Protein AF-A0A7W4VY19-F1 (afdb_monomer)

Solvent-accessible surface area (backbone atoms only — not comparable to full-atom values): 5077 Å² total; per-residue (Å²): 134,86,84,78,76,52,72,72,56,56,72,67,58,72,91,73,79,76,76,62,76,84,75,50,71,84,82,72,75,86,81,82,92,83,85,86,86,79,78,62,83,55,76,74,77,98,64,80,98,72,84,63,79,62,77,57,85,81,87,88,86,88,86,83,134

Foldseek 3Di:
DDPDDDPVRVVVDDDDPDDDCVVPPPPLDDDDDDDDDWDWDFDDPPDDPDDTDIDRDDDDDDDDD

Secondary structure (DSSP, 8-state):
---PPPHHHHHT---PPPPPGGG--SS------------------S-SS----------------

Radius of gyration: 31.53 Å; Cα contacts (8 Å, |Δi|>4): 19; chains: 1; bounding box: 49×23×91 Å

Mean predicted aligned error: 14.26 Å

Structure (mmCIF, N/CA/C/O backbone):
data_AF-A0A7W4VY19-F1
#
_entry.id   AF-A0A7W4VY19-F1
#
loop_
_atom_site.group_PDB
_atom_site.id
_atom_site.type_symbol
_atom_site.label_atom_id
_atom_site.label_alt_id
_atom_site.label_comp_id
_atom_site.label_asym_id
_atom_site.label_entity_id
_atom_site.label_seq_id
_atom_site.pdbx_PDB_ins_code
_atom_site.Cartn_x
_atom_site.Cartn_y
_atom_site.Cartn_z
_atom_site.occupancy
_atom_site.B_iso_or_equiv
_atom_site.auth_seq_id
_atom_site.auth_comp_id
_atom_site.auth_asym_id
_atom_site.auth_atom_id
_atom_site.pdbx_PDB_model_num
ATOM 1 N N . MET A 1 1 ? -5.530 -19.101 52.283 1.00 43.19 1 MET A N 1
ATOM 2 C CA . MET A 1 1 ? -6.965 -19.231 52.611 1.00 43.19 1 MET A CA 1
ATOM 3 C C . MET A 1 1 ? -7.736 -18.837 51.358 1.00 43.19 1 MET A C 1
ATOM 5 O O . MET A 1 1 ? -7.583 -17.699 50.930 1.00 43.19 1 MET A O 1
ATOM 9 N N . ARG A 1 2 ? -8.427 -19.766 50.681 1.00 52.34 2 ARG A N 1
ATOM 10 C CA . ARG A 1 2 ? -9.301 -19.398 49.552 1.00 52.34 2 ARG A CA 1
ATOM 11 C C . ARG A 1 2 ? -10.520 -18.693 50.148 1.00 52.34 2 ARG A C 1
ATOM 13 O O . ARG A 1 2 ? -11.123 -19.239 51.063 1.00 52.34 2 ARG A O 1
ATOM 20 N N . ARG A 1 3 ? -10.823 -17.470 49.706 1.00 72.94 3 ARG A N 1
ATOM 21 C CA . ARG A 1 3 ? -12.104 -16.824 50.025 1.00 72.94 3 ARG A CA 1
ATOM 22 C C . ARG A 1 3 ? -13.124 -17.446 49.087 1.00 72.94 3 ARG A C 1
ATOM 24 O O . ARG A 1 3 ? -13.078 -17.194 47.889 1.00 72.94 3 ARG A O 1
ATOM 31 N N . GLU A 1 4 ? -13.934 -18.344 49.626 1.00 80.81 4 GLU A N 1
ATOM 32 C CA . GLU A 1 4 ? -15.067 -18.910 48.905 1.00 80.81 4 GLU A CA 1
ATOM 33 C C . GLU A 1 4 ? -16.154 -17.839 48.840 1.00 80.81 4 GLU A C 1
ATOM 35 O O . GLU A 1 4 ? -16.481 -17.227 49.859 1.00 80.81 4 GLU A O 1
ATOM 40 N N . LEU A 1 5 ? -16.640 -17.568 47.630 1.00 81.94 5 LEU A N 1
ATOM 41 C CA . LEU A 1 5 ? -17.770 -16.673 47.424 1.00 81.94 5 LEU A CA 1
ATOM 42 C C . LEU A 1 5 ? -19.019 -17.336 48.005 1.00 81.94 5 LEU A C 1
ATOM 44 O O . LEU A 1 5 ? -19.258 -18.530 47.808 1.00 81.94 5 LEU A O 1
ATOM 48 N N . THR A 1 6 ? -19.815 -16.563 48.729 1.00 88.56 6 THR A N 1
ATOM 49 C CA . THR A 1 6 ? -21.146 -16.983 49.163 1.00 88.56 6 THR A CA 1
ATOM 50 C C . THR A 1 6 ? -22.074 -17.109 47.953 1.00 88.56 6 THR A C 1
ATOM 52 O O . THR A 1 6 ? -21.862 -16.479 46.919 1.00 88.56 6 THR A O 1
ATOM 55 N N . ILE A 1 7 ? -23.145 -17.899 48.081 1.00 85.06 7 ILE A N 1
ATOM 56 C CA . ILE A 1 7 ? -24.136 -18.077 47.002 1.00 85.06 7 ILE A CA 1
ATOM 57 C C . ILE A 1 7 ? -24.715 -16.723 46.557 1.00 85.06 7 ILE A C 1
ATOM 59 O O . ILE A 1 7 ? -24.871 -16.484 45.366 1.00 85.06 7 ILE A O 1
ATOM 63 N N . ALA A 1 8 ? -24.949 -15.810 47.503 1.00 85.38 8 ALA A N 1
ATOM 64 C CA . ALA A 1 8 ? -25.435 -14.465 47.211 1.00 85.38 8 ALA A CA 1
ATOM 65 C C . ALA A 1 8 ? -24.434 -13.621 46.398 1.00 85.38 8 ALA A C 1
ATOM 67 O O . ALA A 1 8 ? -24.844 -12.827 45.557 1.00 85.38 8 ALA A O 1
ATOM 68 N N . GLU A 1 9 ? -23.129 -13.786 46.628 1.00 85.12 9 GLU A N 1
ATOM 69 C CA . GLU A 1 9 ? -22.086 -13.100 45.854 1.00 85.12 9 GLU A CA 1
ATOM 70 C C . GLU A 1 9 ? -21.943 -13.688 44.446 1.00 85.12 9 GLU A C 1
ATOM 72 O O . GLU A 1 9 ? -21.683 -12.944 43.505 1.00 85.12 9 GLU A O 1
ATOM 77 N N . LEU A 1 10 ? -22.159 -14.998 44.296 1.00 82.69 10 LEU A N 1
ATOM 78 C CA . LEU A 1 10 ? -22.142 -15.676 43.001 1.00 82.69 10 LEU A CA 1
ATOM 79 C C . LEU A 1 10 ? -23.341 -15.268 42.131 1.00 82.69 10 LEU A C 1
ATOM 81 O O . LEU A 1 10 ? -23.185 -15.015 40.944 1.00 82.69 10 LEU A O 1
ATOM 85 N N . GLU A 1 11 ? -24.537 -15.158 42.718 1.00 84.12 11 GLU A N 1
ATOM 86 C CA . GLU A 1 11 ? -25.728 -14.680 41.997 1.00 84.12 11 GLU A CA 1
ATOM 87 C C . GLU A 1 11 ? -25.655 -13.189 41.641 1.00 84.12 11 GLU A C 1
ATOM 89 O O . GLU A 1 11 ? -26.291 -12.745 40.686 1.00 84.12 11 GLU A O 1
ATOM 94 N N . ALA A 1 12 ? -24.866 -12.414 42.389 1.00 82.81 12 ALA A N 1
ATOM 95 C CA . ALA A 1 12 ? -24.586 -11.016 42.081 1.00 82.81 12 ALA A CA 1
ATOM 96 C C . ALA A 1 12 ? -23.519 -10.840 40.984 1.00 82.81 12 ALA A C 1
ATOM 98 O O . ALA A 1 12 ? -23.313 -9.719 40.503 1.00 82.81 12 ALA A O 1
ATOM 99 N N . GLU A 1 13 ? -22.837 -11.916 40.580 1.00 81.06 13 GLU A N 1
ATOM 100 C CA . GLU A 1 13 ? -21.876 -11.882 39.489 1.00 81.06 13 GLU A CA 1
ATOM 101 C C . GLU A 1 13 ? -22.612 -11.719 38.155 1.00 81.06 13 GLU A C 1
ATOM 103 O O . GLU A 1 13 ? -23.528 -12.464 37.806 1.00 81.06 13 GLU A O 1
ATOM 108 N N . ARG A 1 14 ? -22.209 -10.710 37.387 1.00 78.25 14 ARG A N 1
ATOM 109 C CA . ARG A 1 14 ? -22.785 -10.406 36.078 1.00 78.25 14 ARG A CA 1
ATOM 110 C C . ARG A 1 14 ? -21.702 -10.478 35.020 1.00 78.25 14 ARG A C 1
ATOM 112 O O . ARG A 1 14 ? -20.608 -9.948 35.198 1.00 78.25 14 ARG A O 1
ATOM 119 N N . THR A 1 15 ? -22.024 -11.113 33.901 1.00 74.12 15 THR A N 1
ATOM 120 C CA . THR A 1 15 ? -21.165 -11.093 32.721 1.00 74.12 15 THR A CA 1
ATOM 121 C C . THR A 1 15 ? -21.324 -9.736 32.041 1.00 74.12 15 THR A C 1
ATOM 123 O O . THR A 1 15 ? -22.355 -9.432 31.446 1.00 74.12 15 THR A O 1
ATOM 126 N N . GLU A 1 16 ? -20.320 -8.874 32.175 1.00 76.25 16 GLU A N 1
ATOM 127 C CA . GLU A 1 16 ? -20.263 -7.630 31.410 1.00 76.25 16 GLU A CA 1
ATOM 128 C C . GLU A 1 16 ? -19.621 -7.921 30.050 1.00 76.25 16 GLU A C 1
ATOM 130 O O . GLU A 1 16 ? -18.606 -8.617 29.955 1.00 76.25 16 GLU A O 1
ATOM 135 N N . LEU A 1 17 ? -20.232 -7.414 28.976 1.00 77.25 17 LEU A N 1
ATOM 136 C CA . LEU A 1 17 ? -19.607 -7.457 27.660 1.00 77.25 17 LEU A CA 1
ATOM 137 C C . LEU A 1 17 ? -18.304 -6.663 27.727 1.00 77.25 17 LEU A C 1
ATOM 139 O O . LEU A 1 17 ? -18.288 -5.521 28.190 1.00 77.25 17 LEU A O 1
ATOM 143 N N . LEU A 1 18 ? -17.222 -7.263 27.228 1.00 71.12 18 LEU A N 1
ATOM 144 C CA . LEU A 1 18 ? -15.999 -6.515 26.973 1.00 71.12 18 LEU A CA 1
ATOM 145 C C . LEU A 1 18 ? -16.351 -5.308 26.090 1.00 71.12 18 LEU A C 1
ATOM 147 O O . LEU A 1 18 ? -17.158 -5.448 25.162 1.00 71.12 18 LEU A O 1
ATOM 151 N N . PRO A 1 19 ? -15.787 -4.125 26.373 1.00 69.75 19 PRO A N 1
ATOM 152 C CA . PRO A 1 19 ? -16.112 -2.939 25.606 1.00 69.75 19 PRO A CA 1
ATOM 153 C C . PRO A 1 19 ? -15.721 -3.144 24.135 1.00 69.75 19 PRO A C 1
ATOM 155 O O . PRO A 1 19 ? -14.795 -3.899 23.816 1.00 69.75 19 PRO A O 1
ATOM 158 N N .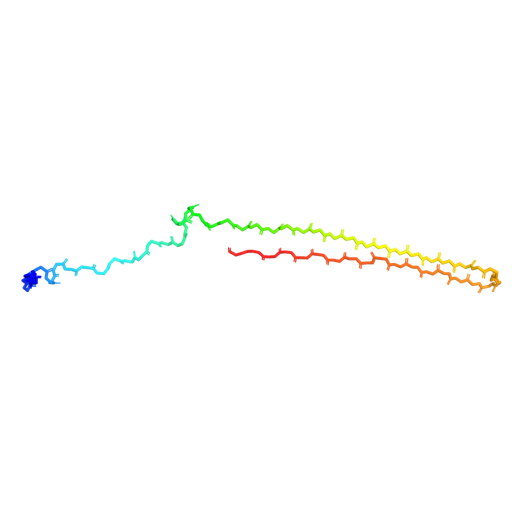 ALA A 1 20 ? -16.463 -2.505 23.227 1.00 69.81 20 ALA A N 1
ATOM 159 C CA . ALA A 1 20 ? -16.199 -2.595 21.795 1.00 69.81 20 ALA A CA 1
ATOM 160 C C . ALA A 1 20 ? -14.741 -2.207 21.492 1.00 69.81 20 ALA A C 1
ATOM 162 O O . ALA A 1 20 ? -14.170 -1.346 22.161 1.00 69.81 20 ALA A O 1
ATOM 163 N N . ARG A 1 21 ? -14.136 -2.812 20.455 1.00 58.22 21 ARG A N 1
ATOM 164 C CA . ARG A 1 21 ? -12.723 -2.587 20.061 1.00 58.22 21 ARG A CA 1
ATOM 165 C C . ARG A 1 21 ? -12.354 -1.100 19.913 1.00 58.22 21 ARG A C 1
ATOM 167 O O . ARG A 1 21 ? -11.188 -0.750 20.039 1.00 58.22 21 ARG A O 1
ATOM 174 N N . GLU A 1 22 ? -13.344 -0.242 19.695 1.00 60.31 22 GLU A N 1
ATOM 175 C CA . GLU A 1 22 ? -13.258 1.221 19.634 1.00 60.31 22 GLU A CA 1
ATOM 176 C C . GLU A 1 22 ? -12.659 1.864 20.897 1.00 60.31 22 GLU A C 1
ATOM 178 O O . GLU A 1 22 ? -12.027 2.913 20.806 1.00 60.31 22 GLU A O 1
ATOM 183 N N . THR A 1 23 ? -12.802 1.244 22.075 1.00 55.28 23 THR A N 1
ATOM 184 C CA . THR A 1 23 ? -12.243 1.771 23.332 1.00 55.28 23 THR A CA 1
ATOM 185 C C . THR A 1 23 ? -10.795 1.341 23.582 1.00 55.28 23 THR A C 1
ATOM 187 O O . THR A 1 23 ? -10.180 1.809 24.538 1.00 55.28 23 THR A O 1
ATOM 190 N N . LEU A 1 24 ? -10.216 0.473 22.740 1.00 58.22 24 LEU A N 1
ATOM 191 C CA . LEU A 1 24 ? -8.795 0.102 22.769 1.00 58.22 24 LEU A CA 1
ATOM 192 C C . LEU A 1 24 ? -7.971 1.136 21.984 1.00 58.22 24 LEU A C 1
ATOM 194 O O . LEU A 1 24 ? -7.315 0.828 20.994 1.00 58.22 24 LEU A O 1
ATOM 198 N N . THR A 1 25 ? -8.038 2.403 22.390 1.00 58.94 25 THR A N 1
ATOM 199 C CA . THR A 1 25 ? -7.383 3.513 21.674 1.00 58.94 25 THR A CA 1
ATOM 200 C C . THR A 1 25 ? -5.864 3.555 21.877 1.00 58.94 25 THR A C 1
ATOM 202 O O . THR A 1 25 ? -5.155 4.177 21.088 1.00 58.94 25 THR A O 1
ATOM 205 N N . PHE A 1 26 ? -5.334 2.848 22.881 1.00 57.22 26 PHE A N 1
ATOM 206 C CA . PHE A 1 26 ? -3.896 2.663 23.097 1.00 57.22 26 PHE A CA 1
ATOM 207 C C . PHE A 1 26 ? -3.428 1.329 22.489 1.00 57.22 26 PHE A C 1
ATOM 209 O O . PHE A 1 26 ? -3.653 0.269 23.065 1.00 57.22 26 PHE A O 1
ATOM 216 N N . GLY A 1 27 ? -2.769 1.383 21.324 1.00 59.97 27 GLY A N 1
ATOM 217 C CA . GLY A 1 27 ? -2.192 0.211 20.641 1.00 59.97 27 GLY A CA 1
ATOM 218 C C . GLY A 1 27 ? -2.890 -0.212 19.343 1.00 59.97 27 GLY A C 1
ATOM 219 O O . GLY A 1 27 ? -2.399 -1.112 18.668 1.00 59.97 27 GLY A O 1
ATOM 220 N N . ASN A 1 28 ? -3.976 0.457 18.948 1.00 63.94 28 ASN A N 1
ATOM 221 C CA . ASN A 1 28 ? -4.643 0.245 17.659 1.00 63.94 28 ASN A CA 1
ATOM 222 C C . ASN A 1 28 ? -4.030 1.123 16.548 1.00 63.94 28 ASN A C 1
ATOM 224 O O . ASN A 1 28 ? -4.723 1.892 15.880 1.00 63.94 28 ASN A O 1
ATOM 228 N N . THR A 1 29 ? -2.702 1.075 16.409 1.00 69.81 29 THR A N 1
ATOM 229 C CA . THR A 1 29 ? -1.971 1.877 15.420 1.00 6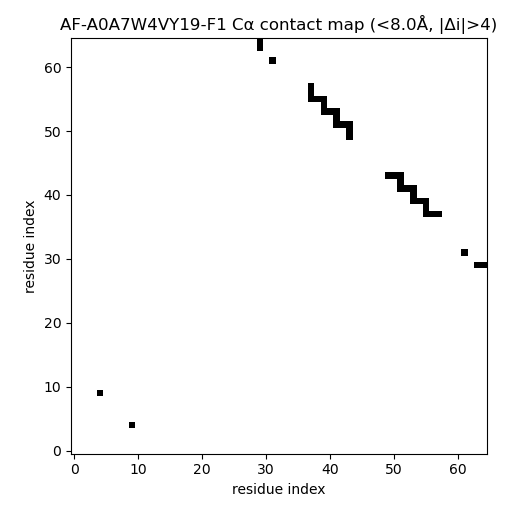9.81 29 THR A CA 1
ATOM 230 C C . THR A 1 29 ? -1.631 1.027 14.208 1.00 69.81 29 THR A C 1
ATOM 232 O O . THR A 1 29 ? -0.763 0.158 14.253 1.00 69.81 29 THR A O 1
ATOM 235 N N . ASN A 1 30 ? -2.290 1.340 13.104 1.00 73.50 30 ASN A N 1
ATOM 236 C CA . ASN A 1 30 ? -2.038 0.778 11.790 1.00 73.50 30 ASN A CA 1
ATOM 237 C C . ASN A 1 30 ? -0.917 1.576 11.097 1.00 73.50 30 ASN A C 1
ATOM 239 O O . ASN A 1 30 ? -1.137 2.702 10.643 1.00 73.50 30 ASN A O 1
ATOM 243 N N . TRP A 1 31 ? 0.298 1.020 11.046 1.00 79.62 31 TRP A N 1
ATOM 244 C CA . TRP A 1 31 ? 1.458 1.645 10.402 1.00 79.62 31 TRP A CA 1
ATOM 245 C C . TRP A 1 31 ? 2.064 0.742 9.327 1.00 79.62 31 TRP A C 1
ATOM 247 O O . TRP A 1 31 ? 2.431 -0.402 9.593 1.00 79.62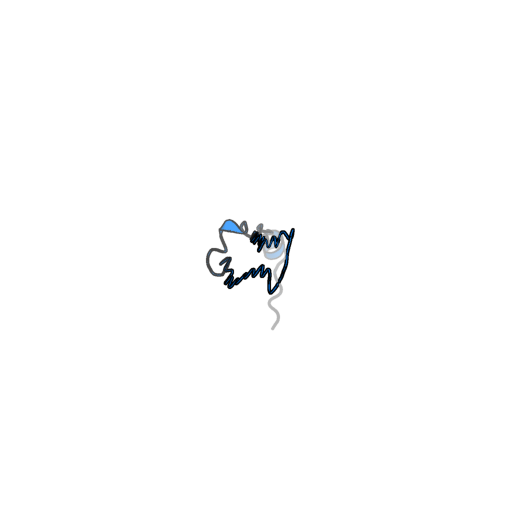 31 TRP A O 1
ATOM 257 N N . ALA A 1 32 ? 2.233 1.293 8.124 1.00 83.38 32 ALA A N 1
ATOM 258 C CA . ALA A 1 32 ? 2.886 0.622 7.009 1.00 83.38 32 ALA A CA 1
ATOM 259 C C . ALA A 1 32 ? 3.990 1.515 6.437 1.00 83.38 32 ALA A C 1
ATOM 261 O O . ALA A 1 32 ? 3.721 2.557 5.839 1.00 83.38 32 ALA A O 1
ATOM 262 N N . ASN A 1 33 ? 5.242 1.095 6.606 1.00 87.69 33 ASN A N 1
ATOM 263 C CA . ASN A 1 33 ? 6.382 1.745 5.975 1.00 87.69 33 ASN A CA 1
ATOM 264 C C . ASN A 1 33 ? 6.631 1.123 4.601 1.00 87.69 33 ASN A C 1
ATOM 266 O O . ASN A 1 33 ? 7.146 0.008 4.514 1.00 87.69 33 ASN A O 1
ATOM 270 N N . VAL A 1 34 ? 6.252 1.825 3.534 1.00 91.38 34 VAL A N 1
ATOM 271 C CA . VAL A 1 34 ? 6.434 1.334 2.167 1.00 91.38 34 VAL A CA 1
ATOM 272 C C . VAL A 1 34 ? 7.573 2.079 1.489 1.00 91.38 34 VAL A C 1
ATOM 274 O O . VAL A 1 34 ? 7.497 3.286 1.274 1.00 91.38 34 VAL A O 1
ATOM 277 N N . PHE A 1 35 ? 8.597 1.332 1.085 1.00 94.06 35 PHE A N 1
ATOM 278 C CA . PHE A 1 35 ? 9.627 1.804 0.169 1.00 94.06 35 PHE A CA 1
ATOM 279 C C . PHE A 1 35 ? 9.520 1.026 -1.139 1.00 94.06 35 PHE A C 1
ATOM 281 O O . PHE A 1 35 ? 9.591 -0.203 -1.143 1.00 94.06 35 PHE A O 1
ATOM 288 N N . ALA A 1 36 ? 9.349 1.737 -2.248 1.00 94.25 36 ALA A N 1
ATOM 289 C CA . ALA A 1 36 ? 9.209 1.135 -3.559 1.00 94.25 36 ALA A CA 1
ATOM 290 C C . ALA A 1 36 ? 10.016 1.919 -4.590 1.00 94.25 36 ALA A C 1
ATOM 292 O O . ALA A 1 36 ? 9.961 3.146 -4.644 1.00 94.25 36 ALA A O 1
ATOM 293 N N . SER A 1 37 ? 10.773 1.186 -5.399 1.00 95.31 37 SER A N 1
ATOM 294 C CA . SER A 1 37 ? 11.541 1.719 -6.515 1.00 95.31 37 SER A CA 1
ATOM 295 C C . SER A 1 37 ? 11.200 0.906 -7.753 1.00 95.31 37 SER A C 1
ATOM 297 O O . SER A 1 37 ? 11.131 -0.323 -7.682 1.00 95.31 37 SER A O 1
ATOM 299 N N . ASN A 1 38 ? 10.960 1.585 -8.870 1.00 95.75 38 ASN A N 1
ATOM 300 C CA . ASN A 1 38 ? 10.775 0.949 -10.163 1.00 95.75 38 ASN A CA 1
ATOM 301 C C . ASN A 1 38 ? 11.555 1.722 -11.224 1.00 95.75 38 ASN A C 1
ATOM 303 O O . ASN A 1 38 ? 11.518 2.951 -11.261 1.00 95.75 38 ASN A O 1
ATOM 307 N N . SER A 1 39 ? 12.266 1.001 -12.081 1.00 95.50 39 SER A N 1
ATOM 308 C CA . SER A 1 39 ? 13.079 1.571 -13.147 1.00 95.50 39 SER A CA 1
ATOM 309 C C . SER A 1 39 ? 12.861 0.797 -14.444 1.00 95.50 39 SER A C 1
ATOM 311 O O . SER A 1 39 ? 12.650 -0.413 -14.454 1.00 95.50 39 SER A O 1
ATOM 313 N N . SER A 1 40 ? 12.869 1.521 -15.561 1.00 95.94 40 SER A N 1
ATOM 314 C CA . SER A 1 40 ? 12.723 0.969 -16.906 1.00 95.94 40 SER A CA 1
ATOM 315 C C . SER A 1 40 ? 13.767 1.599 -17.807 1.00 95.94 40 SER A C 1
ATOM 317 O O . SER A 1 40 ? 13.923 2.819 -17.794 1.00 95.94 40 SER A O 1
ATOM 319 N N . LEU A 1 41 ? 14.446 0.783 -18.607 1.00 95.19 41 LEU A N 1
ATOM 320 C CA . LEU A 1 41 ? 15.372 1.248 -19.628 1.00 95.19 41 LEU A CA 1
ATOM 321 C C . LEU A 1 41 ? 15.108 0.476 -20.919 1.00 95.19 41 LEU A C 1
ATOM 323 O O . LEU A 1 41 ? 15.302 -0.735 -20.980 1.00 95.19 41 LEU A O 1
ATOM 327 N N . ALA A 1 42 ? 14.706 1.205 -21.954 1.00 94.06 42 ALA A N 1
ATOM 328 C CA . ALA A 1 42 ? 14.659 0.718 -23.325 1.00 94.06 42 ALA A CA 1
ATOM 329 C C . ALA A 1 42 ? 15.840 1.326 -24.084 1.00 94.06 42 ALA A C 1
ATOM 331 O O . ALA A 1 42 ? 15.993 2.547 -24.102 1.00 94.06 42 ALA A O 1
ATOM 332 N N . LEU A 1 43 ? 16.660 0.492 -24.725 1.00 93.56 43 LEU A N 1
ATOM 333 C CA . LEU A 1 43 ? 17.771 0.946 -25.558 1.00 93.56 43 LEU A CA 1
ATOM 334 C C . LEU A 1 43 ? 17.752 0.226 -26.905 1.00 93.56 43 LEU A C 1
ATOM 336 O O . LEU A 1 43 ? 17.727 -0.999 -26.970 1.00 93.56 43 LEU A O 1
ATOM 340 N N . ASN A 1 44 ? 17.835 1.016 -27.969 1.00 90.62 44 ASN A N 1
ATOM 341 C CA . ASN A 1 44 ? 18.015 0.569 -29.343 1.00 90.62 44 ASN A CA 1
ATOM 342 C C . ASN A 1 44 ? 19.461 0.874 -29.770 1.00 90.62 44 ASN A C 1
ATOM 344 O O . ASN A 1 44 ? 19.749 1.965 -30.262 1.00 90.62 44 ASN A O 1
ATOM 348 N N . ALA A 1 45 ? 20.392 -0.052 -29.526 1.00 92.12 45 ALA A N 1
ATOM 349 C CA . ALA A 1 45 ? 21.803 0.116 -29.881 1.00 92.12 45 ALA A CA 1
ATOM 350 C C . ALA A 1 45 ? 22.104 -0.509 -31.253 1.00 92.12 45 ALA A C 1
ATOM 352 O O . ALA A 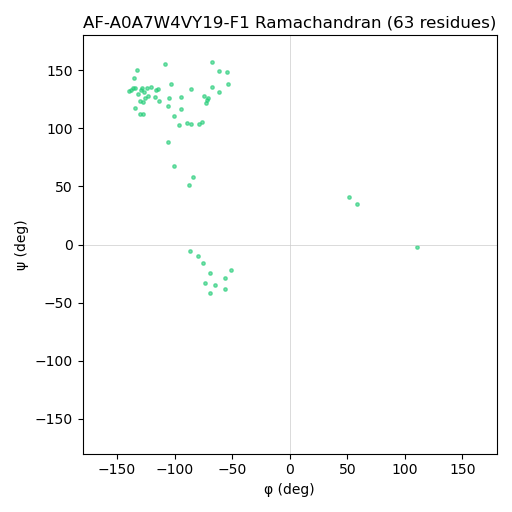1 45 ? 21.820 -1.683 -31.471 1.00 92.12 45 ALA A O 1
ATOM 353 N N . ALA A 1 46 ? 22.697 0.277 -32.162 1.00 90.56 46 ALA A N 1
ATOM 354 C CA . ALA A 1 46 ? 23.087 -0.144 -33.517 1.00 90.56 46 ALA A CA 1
ATOM 355 C C . ALA A 1 46 ? 21.959 -0.819 -34.328 1.00 90.56 46 ALA A C 1
ATOM 357 O O . ALA A 1 46 ? 22.178 -1.802 -35.033 1.00 90.56 46 ALA A O 1
ATOM 358 N N . SER A 1 47 ? 20.739 -0.295 -34.228 1.00 91.88 47 SER A N 1
ATOM 359 C CA . SER A 1 47 ? 19.547 -0.936 -34.785 1.00 91.88 47 SER A CA 1
ATOM 360 C C . SER A 1 47 ? 18.888 -0.103 -35.888 1.00 91.88 47 SER A C 1
ATOM 362 O O . SER A 1 47 ? 18.639 1.087 -35.699 1.00 91.88 47 SER A O 1
ATOM 364 N N . LEU A 1 48 ? 18.560 -0.748 -37.010 1.00 90.81 48 LEU A N 1
ATOM 365 C CA . LEU A 1 48 ? 17.740 -0.205 -38.098 1.00 90.81 48 LEU A CA 1
ATOM 366 C C . LEU A 1 48 ? 16.332 -0.811 -38.000 1.00 90.81 48 LEU A C 1
ATOM 368 O O . LEU A 1 48 ? 16.204 -2.004 -37.740 1.00 90.81 48 LEU A O 1
ATOM 372 N N . TYR A 1 49 ? 15.287 -0.006 -38.205 1.00 91.19 49 TYR A N 1
ATOM 373 C CA . TYR A 1 49 ? 13.877 -0.432 -38.117 1.00 91.19 49 TYR A CA 1
ATOM 374 C C . TYR A 1 49 ? 13.445 -1.033 -36.763 1.00 91.19 49 TYR A C 1
ATOM 376 O O . TYR A 1 49 ? 12.618 -1.941 -36.723 1.00 91.19 49 TYR A O 1
ATOM 384 N N . SER A 1 50 ? 13.978 -0.539 -35.643 1.00 91.44 50 SER A N 1
ATOM 385 C CA . SER A 1 50 ? 13.661 -1.062 -34.306 1.00 91.44 50 SER A CA 1
ATOM 386 C C . SER A 1 50 ? 12.789 -0.124 -33.468 1.00 91.44 50 SER A C 1
ATOM 388 O O . SER A 1 50 ? 12.813 1.098 -33.608 1.00 91.44 50 SER A O 1
ATOM 390 N N . MET A 1 51 ? 12.062 -0.715 -32.519 1.00 93.31 51 MET A N 1
ATOM 391 C CA . MET A 1 51 ? 11.288 -0.024 -31.489 1.00 93.31 51 MET A CA 1
ATOM 392 C C . MET A 1 51 ? 11.646 -0.625 -30.126 1.00 93.31 51 MET A C 1
ATOM 394 O O . MET A 1 51 ? 11.307 -1.774 -29.856 1.00 93.31 51 MET A O 1
ATOM 398 N N . ALA A 1 52 ? 12.308 0.149 -29.264 1.00 92.62 52 ALA A N 1
ATOM 399 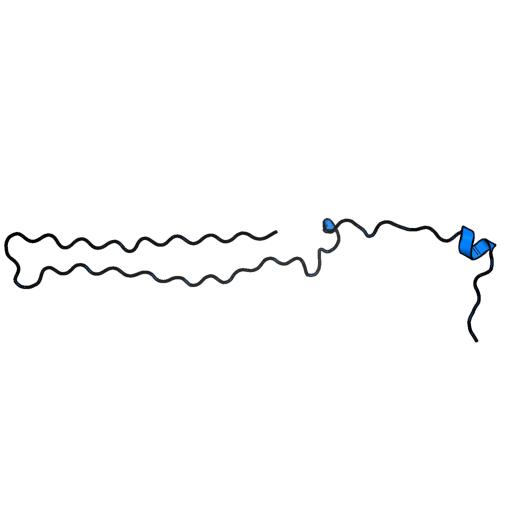C CA . ALA A 1 52 ? 12.506 -0.215 -27.867 1.00 92.62 52 ALA A CA 1
ATOM 400 C C . ALA A 1 52 ? 11.393 0.429 -27.043 1.00 92.62 52 ALA A C 1
ATOM 402 O O . ALA A 1 52 ? 11.282 1.652 -26.976 1.00 92.62 52 ALA A O 1
ATOM 403 N N . ASN A 1 53 ? 10.566 -0.410 -26.430 1.00 94.44 53 ASN A N 1
ATOM 404 C CA . ASN A 1 53 ? 9.514 0.007 -25.518 1.00 94.44 53 ASN A CA 1
ATOM 405 C C . ASN A 1 53 ? 9.843 -0.522 -24.122 1.00 94.44 53 ASN A C 1
ATOM 407 O O . ASN A 1 53 ? 10.207 -1.687 -23.982 1.00 94.44 53 ASN A O 1
ATOM 411 N N . SER A 1 54 ? 9.719 0.320 -23.102 1.00 94.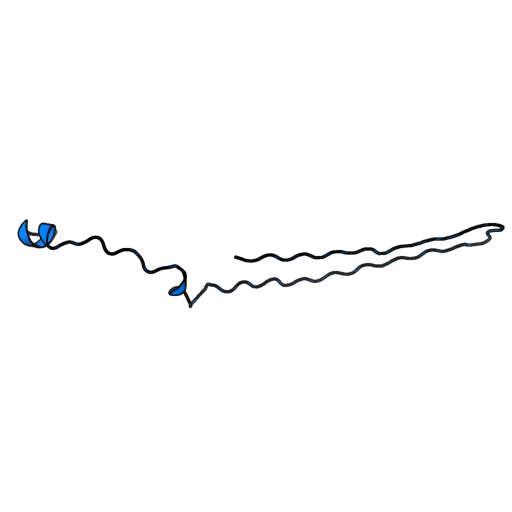75 54 SER A N 1
ATOM 412 C CA . SER A 1 54 ? 9.949 -0.075 -21.714 1.00 94.75 54 SER A CA 1
ATOM 413 C C . SER A 1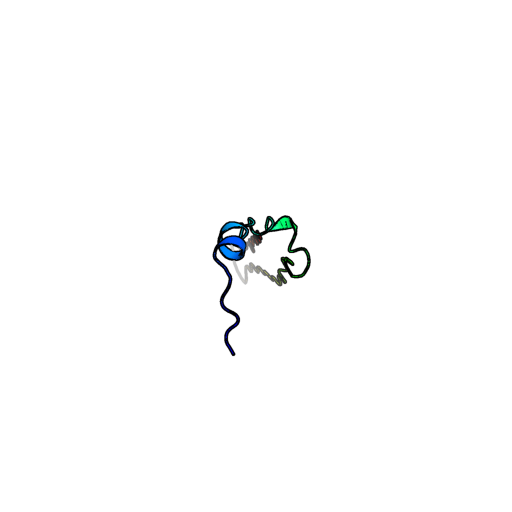 54 ? 8.896 0.570 -20.834 1.00 94.75 54 SER A C 1
ATOM 415 O O . SER A 1 54 ? 8.645 1.770 -20.933 1.00 94.75 54 SER A O 1
ATOM 417 N N . ALA A 1 55 ? 8.2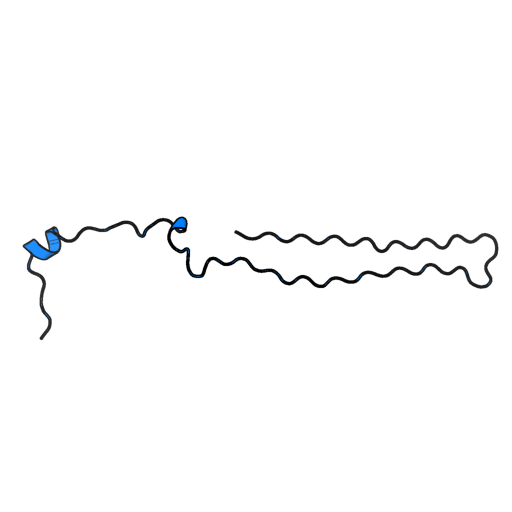91 -0.234 -19.966 1.00 95.12 55 ALA A N 1
ATOM 418 C CA . ALA A 1 55 ? 7.295 0.218 -19.011 1.00 95.12 55 ALA A CA 1
ATOM 419 C C . ALA A 1 55 ? 7.654 -0.295 -17.616 1.00 95.12 55 ALA A C 1
ATOM 421 O O . ALA A 1 55 ? 7.788 -1.496 -17.391 1.00 95.12 55 ALA A O 1
ATOM 422 N N . ALA A 1 56 ? 7.790 0.628 -16.670 1.00 93.81 56 ALA A N 1
ATOM 423 C CA . ALA A 1 56 ? 7.964 0.347 -15.251 1.00 93.81 56 ALA A CA 1
ATOM 424 C C . ALA A 1 56 ? 6.617 0.545 -14.540 1.00 93.81 56 ALA A C 1
ATOM 426 O O . ALA A 1 56 ? 6.436 1.475 -13.755 1.00 93.81 56 ALA A 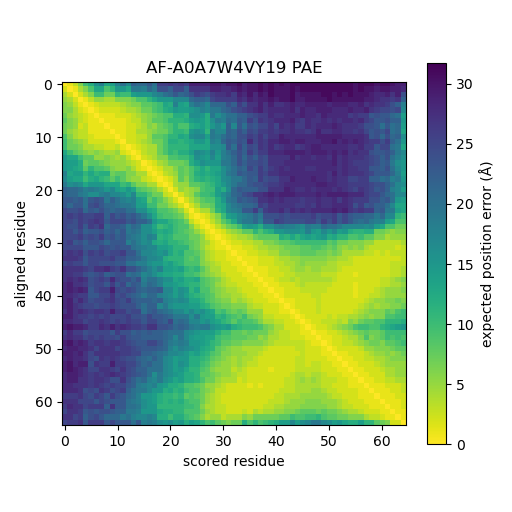O 1
ATOM 427 N N . ALA A 1 57 ? 5.641 -0.315 -14.839 1.00 95.12 57 ALA A N 1
ATOM 428 C CA . ALA A 1 57 ? 4.357 -0.288 -14.145 1.00 95.12 57 ALA A CA 1
ATOM 429 C C . ALA A 1 57 ? 4.528 -0.829 -12.715 1.00 95.12 57 ALA A C 1
ATOM 431 O O . ALA A 1 57 ? 4.976 -1.959 -12.528 1.00 95.12 57 ALA A O 1
ATOM 432 N N . GLN A 1 58 ? 4.188 -0.028 -11.704 1.00 96.12 58 GLN A N 1
ATOM 433 C CA . GLN A 1 58 ? 4.166 -0.444 -10.300 1.00 96.12 58 GLN A CA 1
ATOM 434 C C . GLN A 1 58 ? 2.829 -0.059 -9.678 1.00 96.12 58 GLN A C 1
ATOM 436 O O . GLN A 1 58 ? 2.379 1.074 -9.830 1.00 96.12 58 GLN A O 1
ATOM 441 N N . SER A 1 59 ? 2.216 -1.003 -8.967 1.00 96.44 59 SER A N 1
ATOM 442 C CA . SER A 1 59 ? 1.044 -0.755 -8.132 1.00 96.44 59 SER A CA 1
ATOM 443 C C . SER A 1 59 ? 1.346 -1.207 -6.712 1.00 96.44 59 SER A C 1
ATOM 445 O O . SER A 1 59 ? 1.924 -2.273 -6.501 1.00 96.44 59 SER A O 1
ATOM 447 N N . ILE A 1 60 ? 0.980 -0.371 -5.748 1.00 94.62 60 ILE A N 1
ATOM 448 C CA . ILE A 1 60 ? 1.178 -0.609 -4.323 1.00 94.62 60 ILE A CA 1
ATOM 449 C C . ILE A 1 60 ? -0.180 -0.410 -3.672 1.00 94.62 60 ILE A C 1
ATOM 451 O O . ILE A 1 60 ? -0.785 0.653 -3.797 1.00 94.62 60 ILE A O 1
ATOM 455 N N . THR A 1 61 ? -0.666 -1.428 -2.972 1.00 94.00 61 THR A N 1
ATOM 456 C CA . THR A 1 61 ? -1.926 -1.355 -2.235 1.00 94.00 61 THR A CA 1
ATOM 457 C C . THR A 1 61 ? -1.671 -1.751 -0.795 1.00 94.00 61 THR A C 1
ATOM 459 O O . THR A 1 61 ? -1.120 -2.815 -0.526 1.00 94.00 61 THR A O 1
ATOM 462 N N . VAL A 1 62 ? -2.066 -0.874 0.125 1.00 89.50 62 VAL A N 1
ATOM 463 C CA . VAL A 1 62 ? -2.013 -1.119 1.565 1.00 89.50 62 VAL A CA 1
ATOM 464 C C . VAL A 1 62 ? -3.441 -1.084 2.091 1.00 89.50 62 VAL A C 1
ATOM 466 O O . VAL A 1 62 ? -4.166 -0.118 1.862 1.00 89.50 62 VAL A O 1
ATOM 469 N N . THR A 1 63 ? -3.842 -2.129 2.807 1.00 86.69 63 THR A N 1
ATOM 470 C CA . THR A 1 63 ? -5.137 -2.207 3.491 1.00 86.69 63 THR A CA 1
ATOM 471 C C . THR A 1 63 ? -4.887 -2.559 4.949 1.00 86.69 63 THR A C 1
ATOM 473 O O . THR A 1 63 ? -4.109 -3.464 5.238 1.00 86.69 63 THR A O 1
ATOM 476 N N . GLN A 1 64 ? -5.510 -1.811 5.858 1.00 78.00 64 GLN A N 1
ATOM 477 C CA . GLN A 1 64 ? -5.386 -1.971 7.309 1.00 78.00 64 GLN A CA 1
ATOM 478 C C . GLN A 1 64 ? -6.798 -1.948 7.922 1.00 78.00 64 GLN A C 1
ATOM 480 O O . GLN A 1 64 ? -7.691 -1.347 7.321 1.00 78.00 64 GLN A O 1
ATOM 485 N N . GLY A 1 65 ? -7.012 -2.639 9.048 1.00 66.50 65 GLY A N 1
ATOM 486 C CA . GLY A 1 65 ? -8.343 -2.908 9.625 1.00 66.50 65 GLY A CA 1
ATOM 487 C C . GLY A 1 65 ? -8.497 -2.530 11.087 1.00 66.50 65 GLY A C 1
ATOM 488 O O . GLY A 1 65 ? -7.492 -2.113 11.698 1.00 66.50 65 GLY A O 1
#

Sequence (65 aa):
MRRELTIAELEAERTELLPARETLTFGNTNWANVFASNSSLALNAASLYSMANSAAAQSITVTQG

pLDDT: mean 82.05, std 13.53, range [43.19, 96.44]

Organism: NCBI:txid1036020